Protein AF-A0A258C147-F1 (afdb_monomer_lite)

Sequence (153 aa):
MVPGGLLFFTAAMSAWQLLLVQWATFIVLALVFRIPSLTTRLIPRQVRHWRACNLARRQFIECNLHHTEAGTGILIFVSEAERYVEILVDRGIASRIDNNAWESIIETFTEQVRQGQVLEGFLICIDACGALLKEHVPSTHERNELPNRLVVI

Radius of gyration: 25.33 Å; chains: 1; bounding box: 52×36×69 Å

Secondary structure (DSSP, 8-state):
--SHHHHHHHHTS-HHHHHHHHHHHHHHHHHHHH-HHHHHHHS-HHHHHHHHHHHHHHHHHHTTTT--TTS--EEEEEETTTTEEEEEE-HHHHTTS-HHHHHHHHHHHHHHHHTT-HHHHHHHHHHHHHHHHHHHS--SS----S-------

Structure (mmCIF, N/CA/C/O backbone):
data_AF-A0A258C147-F1
#
_entry.id   AF-A0A258C147-F1
#
loop_
_atom_site.group_PDB
_atom_site.id
_atom_site.type_symbol
_atom_site.label_atom_id
_atom_site.label_alt_id
_atom_site.label_comp_id
_atom_site.label_asym_id
_atom_site.label_entity_id
_atom_site.label_seq_id
_atom_site.pdbx_PDB_ins_code
_atom_site.Cartn_x
_atom_site.Cartn_y
_atom_site.Cartn_z
_atom_site.occupancy
_atom_site.B_iso_or_equiv
_atom_site.auth_seq_id
_atom_site.auth_comp_id
_atom_site.auth_asym_id
_atom_site.auth_atom_id
_atom_site.pdbx_PDB_model_num
ATOM 1 N N . MET A 1 1 ? 35.325 -21.089 -29.338 1.00 46.84 1 MET A N 1
ATOM 2 C CA . MET A 1 1 ? 35.574 -20.864 -30.779 1.00 46.84 1 MET A CA 1
ATOM 3 C C . MET A 1 1 ? 34.468 -19.989 -31.381 1.00 46.84 1 MET A C 1
ATOM 5 O O . MET A 1 1 ? 33.656 -20.482 -32.140 1.00 46.84 1 MET A O 1
ATOM 9 N N . VAL A 1 2 ? 34.396 -18.701 -31.021 1.00 55.38 2 VAL A N 1
ATOM 10 C CA . VAL A 1 2 ? 33.560 -17.691 -31.708 1.00 55.38 2 VAL A CA 1
ATOM 11 C C . VAL A 1 2 ? 34.268 -16.310 -31.842 1.00 55.38 2 VAL A C 1
ATOM 13 O O . VAL A 1 2 ? 33.583 -15.302 -31.758 1.00 55.38 2 VAL A O 1
ATOM 16 N N . PRO A 1 3 ? 35.607 -16.151 -32.031 1.00 54.47 3 PRO A N 1
ATOM 17 C CA . PRO A 1 3 ? 36.142 -14.819 -32.368 1.00 54.47 3 PRO A CA 1
ATOM 18 C C . PRO A 1 3 ? 36.308 -14.587 -33.881 1.00 54.47 3 PRO A C 1
ATOM 20 O O . PRO A 1 3 ? 36.413 -13.445 -34.311 1.00 54.47 3 PRO A O 1
ATOM 23 N N . GLY A 1 4 ? 36.332 -15.644 -34.704 1.00 53.56 4 GLY A N 1
ATOM 24 C CA . GLY A 1 4 ? 36.668 -15.531 -36.131 1.00 53.56 4 GLY A CA 1
ATOM 25 C C . GLY A 1 4 ? 35.559 -14.917 -36.993 1.00 53.56 4 GLY A C 1
ATOM 26 O O . GLY A 1 4 ? 35.824 -14.021 -37.784 1.00 53.56 4 GLY A O 1
ATOM 27 N N . GLY A 1 5 ? 34.305 -15.350 -36.817 1.00 56.09 5 GLY A N 1
ATOM 28 C CA . GLY A 1 5 ? 33.188 -14.902 -37.665 1.00 56.09 5 GLY A CA 1
ATOM 29 C C . GLY A 1 5 ? 32.816 -13.424 -37.493 1.00 56.09 5 GLY A C 1
ATOM 30 O O . GLY A 1 5 ? 32.442 -12.770 -38.461 1.00 56.09 5 GLY A O 1
ATOM 31 N N . LEU A 1 6 ? 32.979 -12.880 -36.282 1.00 55.06 6 LEU A N 1
ATOM 32 C CA . LEU A 1 6 ? 32.720 -11.465 -35.996 1.00 55.06 6 LEU A CA 1
ATOM 33 C C . LEU A 1 6 ? 33.770 -10.555 -36.646 1.00 55.06 6 LEU A C 1
ATOM 35 O O . LEU A 1 6 ? 33.401 -9.530 -37.207 1.00 55.06 6 LEU A O 1
ATOM 39 N N . LEU A 1 7 ? 35.044 -10.964 -36.661 1.00 53.62 7 LEU A N 1
ATOM 40 C CA . LEU A 1 7 ? 36.121 -10.184 -37.277 1.00 53.62 7 LEU A CA 1
ATOM 41 C C . LEU A 1 7 ? 35.994 -10.087 -38.803 1.00 53.62 7 LEU A C 1
ATOM 43 O O . LEU A 1 7 ? 36.237 -9.019 -39.358 1.00 53.62 7 LEU A O 1
ATOM 47 N N . PHE A 1 8 ? 35.557 -11.154 -39.482 1.00 55.66 8 PHE A N 1
ATOM 48 C CA . PHE A 1 8 ? 35.339 -11.120 -40.935 1.00 55.66 8 PHE A CA 1
ATOM 49 C C . PHE A 1 8 ? 34.157 -10.228 -41.341 1.00 55.66 8 PHE A C 1
ATOM 51 O O . PHE A 1 8 ? 34.242 -9.536 -42.353 1.00 55.66 8 PHE A O 1
ATOM 58 N N . PHE A 1 9 ? 33.087 -10.180 -40.540 1.00 53.56 9 PHE A N 1
ATOM 59 C CA . PHE A 1 9 ? 31.953 -9.288 -40.804 1.00 53.56 9 PHE A CA 1
ATOM 60 C C . PHE A 1 9 ? 32.290 -7.818 -40.504 1.00 53.56 9 PHE A C 1
ATOM 62 O O . PHE A 1 9 ? 31.880 -6.931 -41.247 1.00 53.56 9 PHE A O 1
ATOM 69 N N . THR A 1 10 ? 33.093 -7.544 -39.468 1.00 57.53 10 THR A N 1
ATOM 70 C CA . THR A 1 10 ? 33.562 -6.181 -39.159 1.00 57.53 10 THR A CA 1
ATOM 71 C C . THR A 1 10 ? 34.656 -5.684 -40.104 1.00 57.53 10 THR A C 1
ATOM 73 O O . THR A 1 10 ? 34.779 -4.480 -40.290 1.00 57.53 10 THR A O 1
ATOM 76 N N . ALA A 1 11 ? 35.431 -6.580 -40.729 1.00 55.69 11 ALA A N 1
ATOM 77 C CA . ALA A 1 11 ? 36.482 -6.221 -41.687 1.00 55.69 11 ALA A CA 1
ATOM 78 C C . ALA A 1 11 ? 35.940 -5.766 -43.056 1.00 55.69 11 ALA A C 1
ATOM 80 O O . ALA A 1 11 ? 36.658 -5.116 -43.810 1.00 55.69 11 ALA A O 1
ATOM 81 N N . ALA A 1 12 ? 34.680 -6.084 -43.373 1.00 59.88 12 ALA A N 1
ATOM 82 C CA . ALA A 1 12 ? 34.010 -5.657 -44.604 1.00 59.88 12 ALA A CA 1
ATOM 83 C C . ALA A 1 12 ? 33.227 -4.337 -44.454 1.00 59.88 12 ALA A C 1
ATOM 85 O O . ALA A 1 12 ? 32.742 -3.796 -45.448 1.00 59.88 12 ALA A O 1
ATOM 86 N N . MET A 1 13 ? 33.077 -3.819 -43.229 1.00 61.94 13 MET A N 1
ATOM 87 C CA . MET A 1 13 ? 32.308 -2.606 -42.955 1.00 61.94 13 MET A CA 1
ATOM 88 C C . MET A 1 13 ? 33.225 -1.396 -42.790 1.00 61.94 13 MET A C 1
ATOM 90 O O . MET A 1 13 ? 34.211 -1.419 -42.059 1.00 61.94 13 MET A O 1
ATOM 94 N N . SER A 1 14 ? 32.865 -0.301 -43.451 1.00 74.62 14 SER A N 1
ATOM 95 C CA . SER A 1 14 ? 33.530 0.989 -43.267 1.00 74.62 14 SER A CA 1
ATOM 96 C C . SER A 1 14 ? 33.290 1.535 -41.852 1.00 74.62 14 SER A C 1
ATOM 98 O O . SER A 1 14 ? 32.248 1.283 -41.243 1.00 74.62 14 SER A O 1
ATOM 100 N N . ALA A 1 15 ? 34.224 2.342 -41.335 1.00 78.25 15 ALA A N 1
ATOM 101 C CA . ALA A 1 15 ? 34.131 2.934 -39.993 1.00 78.25 15 ALA A CA 1
A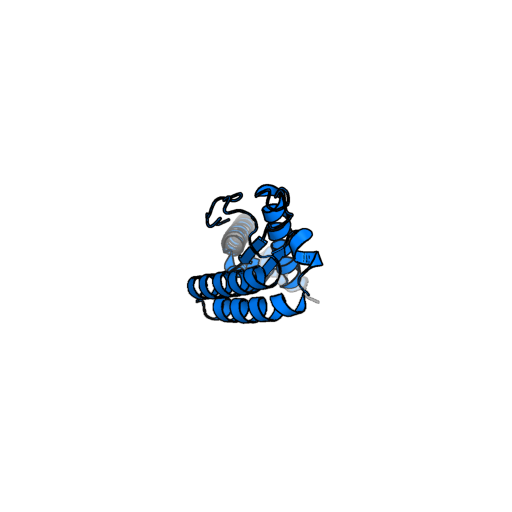TOM 102 C C . ALA A 1 15 ? 32.807 3.691 -39.754 1.00 78.25 15 ALA A C 1
ATOM 104 O O . ALA A 1 15 ? 32.259 3.672 -38.653 1.00 78.25 15 ALA A O 1
ATOM 105 N N . TRP A 1 16 ? 32.251 4.299 -40.805 1.00 76.69 16 TRP A N 1
ATOM 106 C CA . TRP A 1 16 ? 30.959 4.983 -40.763 1.00 76.69 16 TRP A CA 1
ATOM 107 C C . TRP A 1 16 ? 29.785 4.034 -40.488 1.00 76.69 16 TRP A C 1
ATOM 109 O O . TRP A 1 16 ? 28.890 4.357 -39.710 1.00 76.69 16 TRP A O 1
ATOM 119 N N . GLN A 1 17 ? 29.801 2.836 -41.075 1.00 83.75 17 GLN A N 1
ATOM 120 C CA . GLN A 1 17 ? 28.758 1.830 -40.863 1.00 83.75 17 GLN A CA 1
ATOM 121 C C . GLN A 1 17 ? 28.786 1.290 -39.428 1.00 83.75 17 GLN A C 1
ATOM 123 O O . GLN A 1 17 ? 27.726 1.118 -38.829 1.00 83.75 17 GLN A O 1
ATOM 128 N N . LEU A 1 18 ? 29.976 1.105 -38.843 1.00 83.75 18 LEU A N 1
ATOM 129 C CA . LEU A 1 18 ? 30.116 0.708 -37.436 1.00 83.75 18 LEU A CA 1
ATOM 130 C C . LEU A 1 18 ? 29.530 1.762 -36.486 1.00 83.75 18 LEU A C 1
ATOM 132 O O . LEU A 1 18 ? 28.793 1.413 -35.563 1.00 83.75 18 LEU A O 1
ATOM 136 N N . LEU A 1 19 ? 29.789 3.049 -36.746 1.00 85.25 19 LEU A N 1
ATOM 137 C CA . LEU A 1 19 ? 29.202 4.142 -35.969 1.00 85.25 19 LEU A CA 1
ATOM 138 C C . LEU A 1 19 ? 27.674 4.153 -36.083 1.00 85.25 19 LEU A C 1
ATOM 140 O O . LEU A 1 19 ? 26.995 4.212 -35.060 1.00 85.25 19 LEU A O 1
ATOM 144 N N . LEU A 1 20 ? 27.119 4.035 -37.293 1.00 89.44 20 LEU A N 1
ATOM 145 C CA . LEU A 1 20 ? 25.666 3.995 -37.486 1.00 89.44 20 LEU A CA 1
ATOM 146 C C . LEU A 1 20 ? 25.014 2.829 -36.734 1.00 89.44 20 LEU A C 1
ATOM 148 O O . LEU A 1 20 ? 23.986 3.023 -36.089 1.00 89.44 20 LEU A O 1
ATOM 152 N N . VAL A 1 21 ? 25.623 1.640 -36.761 1.00 89.00 21 VAL A N 1
ATOM 153 C CA . VAL A 1 21 ? 25.123 0.469 -36.022 1.00 89.00 21 VAL A CA 1
ATOM 154 C C . VAL A 1 21 ? 25.196 0.691 -34.511 1.00 89.00 21 VAL A C 1
ATOM 156 O O . VAL A 1 21 ? 24.237 0.370 -33.806 1.00 89.00 21 VAL A O 1
ATOM 159 N N . GLN A 1 22 ? 26.282 1.275 -33.997 1.00 89.50 22 GLN A N 1
ATOM 160 C CA . GLN A 1 22 ? 26.410 1.596 -32.573 1.00 89.50 22 GLN A CA 1
ATOM 161 C C . GLN A 1 22 ? 25.343 2.605 -32.127 1.00 89.50 22 GLN A C 1
ATOM 163 O O . GLN A 1 22 ? 24.675 2.381 -31.118 1.00 89.50 22 GLN A O 1
ATOM 168 N N . TRP A 1 23 ? 25.141 3.681 -32.892 1.00 95.12 23 TRP A N 1
ATOM 169 C CA . TRP A 1 23 ? 24.115 4.688 -32.615 1.00 95.12 23 TRP A CA 1
ATOM 170 C C . TRP A 1 23 ? 22.703 4.109 -32.703 1.00 95.12 23 TRP A C 1
ATOM 172 O O . TRP A 1 23 ? 21.896 4.345 -31.808 1.00 95.12 23 TRP A O 1
ATOM 182 N N . ALA A 1 24 ? 22.410 3.303 -33.724 1.00 93.69 24 ALA A N 1
ATOM 183 C CA . ALA A 1 24 ? 21.117 2.639 -33.857 1.00 93.69 24 ALA A CA 1
ATOM 184 C C . ALA A 1 24 ? 20.854 1.692 -32.678 1.00 93.69 24 ALA A C 1
ATOM 186 O O . ALA A 1 24 ? 19.786 1.743 -32.074 1.00 93.69 24 ALA A O 1
ATOM 187 N N . THR A 1 25 ? 21.847 0.889 -32.291 1.00 92.00 25 THR A N 1
ATOM 188 C CA . THR A 1 25 ? 21.753 -0.017 -31.136 1.00 92.00 25 THR A CA 1
ATOM 189 C C . THR A 1 25 ? 21.531 0.763 -29.843 1.00 92.00 25 THR A C 1
ATOM 191 O O . THR A 1 25 ? 20.670 0.397 -29.046 1.00 92.00 25 THR A O 1
ATOM 194 N N . PHE A 1 26 ? 22.257 1.867 -29.649 1.00 93.19 26 PHE A N 1
ATOM 195 C CA . PHE A 1 26 ? 22.090 2.742 -28.493 1.00 93.19 26 PHE A CA 1
ATOM 196 C C . PHE A 1 26 ? 20.685 3.351 -28.438 1.00 93.19 26 PHE A C 1
ATOM 198 O O . PHE A 1 26 ? 20.048 3.303 -27.391 1.00 93.19 26 PHE A O 1
ATOM 205 N N . ILE A 1 27 ? 20.170 3.864 -29.560 1.00 93.81 27 ILE A N 1
ATOM 206 C CA . ILE A 1 27 ? 18.818 4.438 -29.649 1.00 93.81 27 ILE A CA 1
ATOM 207 C C . ILE A 1 27 ? 17.760 3.373 -29.356 1.00 93.81 27 ILE A C 1
ATOM 209 O O . ILE A 1 27 ? 16.845 3.621 -28.573 1.00 93.81 27 ILE A O 1
ATOM 213 N N . VAL A 1 28 ? 17.892 2.182 -29.944 1.00 92.56 28 VAL A N 1
ATOM 214 C CA . VAL A 1 28 ? 16.963 1.071 -29.710 1.00 92.56 28 VAL A CA 1
ATOM 215 C C . VAL A 1 28 ? 16.983 0.664 -28.240 1.00 92.56 28 VAL A C 1
ATOM 217 O O . VAL A 1 28 ? 15.925 0.607 -27.622 1.00 92.56 28 VAL A O 1
ATOM 220 N N . LEU A 1 29 ? 18.159 0.454 -27.645 1.00 88.69 29 LEU A N 1
ATOM 221 C CA . LEU A 1 29 ? 18.270 0.123 -26.223 1.00 88.69 29 LEU A CA 1
ATOM 222 C C . LEU A 1 29 ? 17.718 1.240 -25.332 1.00 88.69 29 LEU A C 1
ATOM 224 O O . LEU A 1 29 ? 17.001 0.948 -24.381 1.00 88.69 29 LEU A O 1
ATOM 228 N N . ALA A 1 30 ? 17.981 2.508 -25.650 1.00 87.12 30 ALA A N 1
ATOM 229 C CA . ALA A 1 30 ? 17.451 3.643 -24.902 1.00 87.12 30 ALA A CA 1
ATOM 230 C C . ALA A 1 30 ? 15.915 3.705 -24.960 1.00 87.12 30 ALA A C 1
ATOM 232 O O . ALA A 1 30 ? 15.273 3.929 -23.936 1.00 87.12 30 ALA A O 1
ATOM 233 N N . LEU A 1 31 ? 15.312 3.459 -26.128 1.00 89.50 31 LEU A N 1
ATOM 234 C CA . LEU A 1 31 ? 13.856 3.379 -26.283 1.00 89.50 31 LEU A CA 1
ATOM 235 C C . LEU A 1 31 ? 13.270 2.188 -25.520 1.00 89.50 31 LEU A C 1
ATOM 237 O O . LEU A 1 31 ? 12.268 2.336 -24.827 1.00 89.50 31 LEU A O 1
ATOM 241 N N . VAL A 1 32 ? 13.920 1.029 -25.598 1.00 86.50 32 VAL A N 1
ATOM 242 C CA . VAL A 1 32 ? 13.519 -0.197 -24.896 1.00 86.50 32 VAL A CA 1
ATOM 243 C C . VAL A 1 32 ? 13.585 -0.005 -23.375 1.00 86.50 32 VAL A C 1
ATOM 245 O O . VAL A 1 32 ? 12.631 -0.347 -22.679 1.00 86.50 32 VAL A O 1
ATOM 248 N N . PHE A 1 33 ? 14.649 0.612 -22.850 1.00 82.56 33 PHE A N 1
ATOM 249 C CA . PHE A 1 33 ? 14.780 0.928 -21.421 1.00 82.56 33 PHE A CA 1
ATOM 250 C C . PHE A 1 33 ? 13.876 2.074 -20.954 1.00 82.56 33 PHE A C 1
ATOM 252 O O . PHE A 1 33 ? 13.604 2.181 -19.758 1.00 82.56 33 PHE A O 1
ATOM 259 N N . ARG A 1 34 ? 13.365 2.907 -21.868 1.00 81.12 34 ARG A N 1
ATOM 260 C CA . ARG A 1 34 ? 12.368 3.937 -21.547 1.00 81.12 34 ARG A CA 1
ATOM 261 C C . ARG A 1 34 ? 10.991 3.343 -21.253 1.00 81.12 34 ARG A C 1
ATOM 263 O O . ARG A 1 34 ? 10.199 3.998 -20.584 1.00 81.12 34 ARG A O 1
ATOM 270 N N . ILE A 1 35 ? 10.696 2.131 -21.729 1.00 81.25 35 ILE A N 1
ATOM 271 C CA . ILE A 1 35 ? 9.407 1.470 -21.498 1.00 81.25 35 ILE A CA 1
ATOM 272 C C . ILE A 1 35 ? 9.382 0.930 -20.057 1.00 81.25 35 ILE A C 1
ATOM 274 O O . ILE A 1 35 ? 10.079 -0.050 -19.766 1.00 81.25 35 ILE A O 1
ATOM 278 N N . PRO A 1 36 ? 8.560 1.506 -19.155 1.00 66.75 36 PRO A N 1
ATOM 279 C CA . PRO A 1 36 ? 8.538 1.098 -17.755 1.00 66.75 36 PRO A CA 1
ATOM 280 C C . PRO A 1 36 ? 8.151 -0.374 -17.618 1.00 66.75 36 PRO A C 1
ATOM 282 O O . PRO A 1 36 ? 8.790 -1.103 -16.878 1.00 66.75 36 PRO A O 1
ATOM 285 N N . SER A 1 37 ? 7.212 -0.870 -18.427 1.00 71.44 37 SER A N 1
ATOM 286 C CA . SER A 1 37 ? 6.774 -2.272 -18.395 1.00 71.44 37 SER A CA 1
ATOM 287 C C . SER A 1 37 ? 7.913 -3.284 -18.582 1.00 71.44 37 SER A C 1
ATOM 289 O O . SER A 1 37 ? 7.850 -4.390 -18.042 1.00 71.44 37 SER A O 1
ATOM 291 N N . LEU A 1 38 ? 8.963 -2.923 -19.332 1.00 71.94 38 LEU A N 1
ATOM 292 C CA . LEU A 1 38 ? 10.125 -3.788 -19.530 1.00 71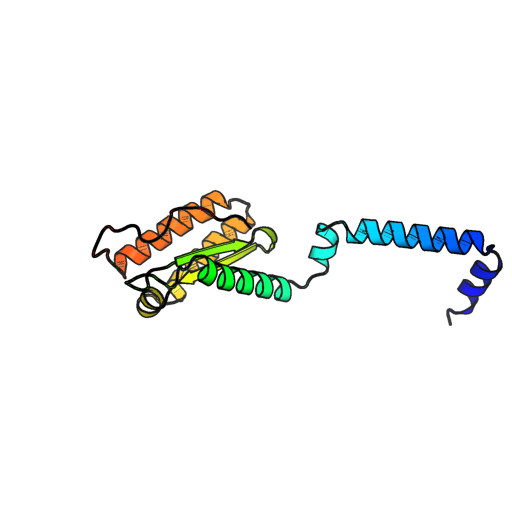.94 38 LEU A CA 1
ATOM 293 C C . LEU A 1 38 ? 11.058 -3.766 -18.321 1.00 71.94 38 LEU A C 1
ATOM 295 O O . LEU A 1 38 ? 11.499 -4.817 -17.855 1.00 71.94 38 LEU A O 1
ATOM 299 N N . THR A 1 39 ? 11.342 -2.576 -17.795 1.00 69.31 39 THR A N 1
ATOM 300 C CA . THR A 1 39 ? 12.230 -2.421 -16.640 1.00 69.31 39 THR A CA 1
ATOM 301 C C . THR A 1 39 ? 11.578 -2.950 -15.366 1.00 69.31 39 THR A C 1
ATOM 303 O O . THR A 1 39 ? 12.245 -3.627 -14.590 1.00 69.31 39 THR A O 1
ATOM 306 N N . THR A 1 40 ? 10.264 -2.785 -15.181 1.00 69.75 40 THR A N 1
ATOM 307 C CA . THR A 1 40 ? 9.530 -3.358 -14.041 1.00 69.75 40 THR A CA 1
ATOM 308 C C . THR A 1 40 ? 9.527 -4.888 -14.065 1.00 69.75 40 THR A C 1
ATOM 310 O O . THR A 1 40 ? 9.539 -5.511 -13.004 1.00 69.75 40 THR A O 1
ATOM 313 N N . ARG A 1 41 ? 9.572 -5.516 -15.251 1.00 76.75 4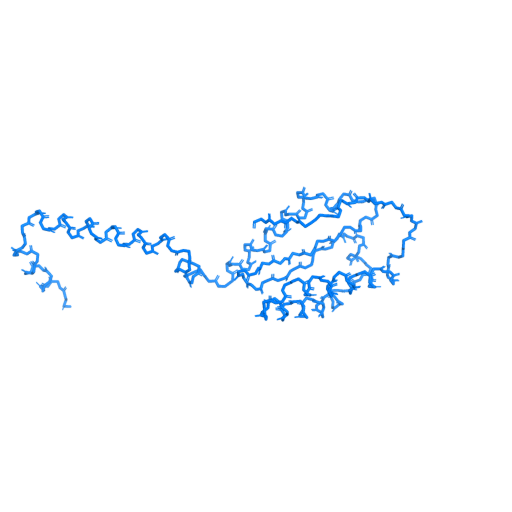1 ARG A N 1
ATOM 314 C CA . ARG A 1 41 ? 9.666 -6.980 -15.389 1.00 76.75 41 ARG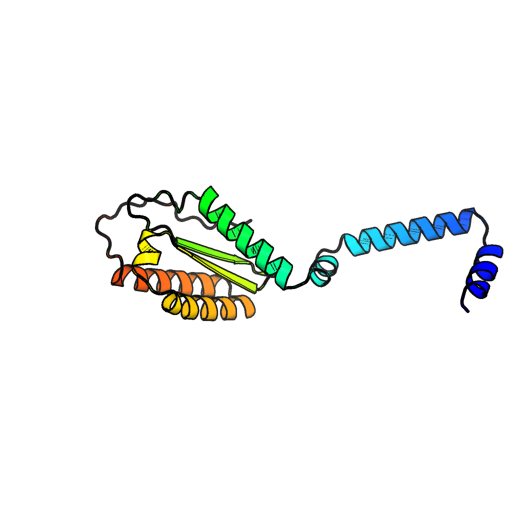 A CA 1
ATOM 315 C C . ARG A 1 41 ? 11.038 -7.531 -14.988 1.00 76.75 41 ARG A C 1
ATOM 317 O O . ARG A 1 41 ? 11.115 -8.667 -14.530 1.00 76.75 41 ARG A O 1
ATOM 324 N N . LEU A 1 42 ? 12.098 -6.738 -15.144 1.00 76.69 42 LEU A N 1
ATOM 325 C CA . LEU A 1 42 ? 13.464 -7.088 -14.738 1.00 76.69 42 LEU A CA 1
ATOM 326 C C . LEU A 1 42 ? 13.679 -7.001 -13.221 1.00 76.69 42 LEU A C 1
ATOM 328 O O . LEU A 1 42 ? 14.581 -7.653 -12.699 1.00 76.69 42 LEU A O 1
ATOM 332 N N . ILE A 1 43 ? 12.869 -6.216 -12.502 1.00 79.94 43 ILE A N 1
ATOM 333 C CA . ILE A 1 43 ? 13.027 -6.049 -11.055 1.00 79.94 43 ILE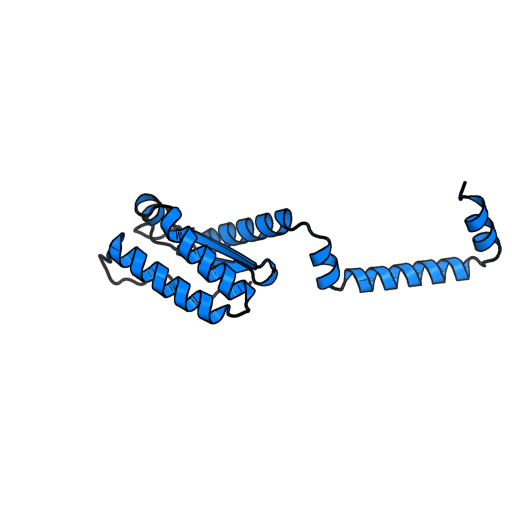 A CA 1
ATOM 334 C C . ILE A 1 43 ? 12.429 -7.267 -10.326 1.00 79.94 43 ILE A C 1
ATOM 336 O O . ILE A 1 43 ? 11.232 -7.542 -10.462 1.00 79.94 43 ILE A O 1
ATOM 340 N N . PRO A 1 44 ? 13.213 -7.971 -9.488 1.00 80.38 44 PRO A N 1
ATOM 341 C CA . PRO A 1 44 ? 12.712 -9.082 -8.689 1.00 80.38 44 PRO A CA 1
ATOM 342 C C . PRO A 1 44 ? 11.566 -8.650 -7.770 1.00 80.38 44 PRO A C 1
ATOM 344 O O . PRO A 1 44 ? 11.616 -7.582 -7.153 1.00 80.38 44 PRO A O 1
ATOM 347 N N . ARG A 1 45 ? 10.556 -9.514 -7.607 1.00 78.12 45 ARG A N 1
ATOM 348 C CA . ARG A 1 45 ? 9.380 -9.232 -6.762 1.00 78.12 45 ARG A CA 1
ATOM 349 C C . ARG A 1 45 ? 9.760 -8.831 -5.334 1.00 78.12 45 ARG A C 1
ATOM 351 O O . ARG A 1 45 ? 9.183 -7.884 -4.815 1.00 78.12 45 ARG A O 1
ATOM 358 N N . GLN A 1 46 ? 10.760 -9.485 -4.743 1.00 80.44 46 GLN A N 1
ATOM 359 C CA . GLN A 1 46 ? 11.232 -9.202 -3.380 1.00 80.44 46 GLN A CA 1
ATOM 360 C C . GLN A 1 46 ? 11.709 -7.753 -3.211 1.00 80.44 46 GLN A C 1
ATOM 362 O O . GLN A 1 46 ? 11.347 -7.086 -2.246 1.00 80.44 46 GLN A O 1
ATOM 367 N N . VAL A 1 47 ? 12.465 -7.233 -4.184 1.00 83.06 47 VAL A N 1
ATOM 368 C CA . VAL A 1 47 ? 12.968 -5.851 -4.146 1.00 83.06 47 VAL A CA 1
ATOM 369 C C . VAL A 1 47 ? 11.815 -4.857 -4.254 1.00 83.06 47 VAL A C 1
ATOM 371 O O . VAL A 1 47 ? 11.827 -3.821 -3.594 1.00 83.06 47 VAL A O 1
ATOM 374 N N . ARG A 1 48 ? 10.797 -5.174 -5.060 1.00 83.81 48 ARG A N 1
ATOM 375 C CA . ARG A 1 48 ? 9.608 -4.328 -5.196 1.00 83.81 48 ARG A CA 1
ATOM 376 C C . ARG A 1 48 ? 8.795 -4.275 -3.902 1.00 83.81 48 ARG A C 1
ATOM 378 O O . ARG A 1 48 ? 8.433 -3.184 -3.481 1.00 83.81 48 ARG A O 1
ATOM 385 N N . HIS A 1 49 ? 8.605 -5.414 -3.234 1.00 86.38 49 HIS A N 1
ATOM 386 C CA . HIS A 1 49 ? 7.922 -5.474 -1.935 1.00 86.38 49 HIS A CA 1
ATOM 387 C C . HIS A 1 49 ? 8.682 -4.681 -0.869 1.00 86.38 49 HIS A C 1
ATOM 389 O O . HIS A 1 49 ? 8.089 -3.889 -0.147 1.00 86.38 49 HIS A O 1
ATOM 395 N N . TRP A 1 50 ? 10.010 -4.821 -0.819 1.00 86.81 50 TRP A N 1
ATOM 396 C CA . TRP A 1 50 ? 10.835 -4.053 0.114 1.00 86.81 50 TRP A CA 1
ATOM 397 C C . TRP A 1 50 ? 10.733 -2.538 -0.122 1.00 86.81 50 TRP A C 1
ATOM 399 O O . TRP A 1 50 ? 10.647 -1.761 0.827 1.00 86.81 50 TRP A O 1
ATOM 409 N N . ARG A 1 51 ? 10.698 -2.102 -1.389 1.00 87.44 51 ARG A N 1
ATOM 410 C CA . ARG A 1 51 ? 10.484 -0.690 -1.741 1.00 87.44 51 ARG A CA 1
ATOM 411 C C . ARG A 1 51 ? 9.098 -0.202 -1.327 1.00 87.44 51 ARG A C 1
ATOM 413 O O . ARG A 1 51 ? 9.013 0.880 -0.757 1.00 87.44 51 ARG A O 1
ATOM 420 N N . ALA A 1 52 ? 8.057 -0.993 -1.583 1.00 87.25 52 ALA A N 1
ATOM 421 C CA . ALA A 1 52 ? 6.686 -0.666 -1.205 1.00 87.25 52 ALA A CA 1
ATOM 422 C C . ALA A 1 52 ? 6.545 -0.525 0.319 1.00 87.25 52 ALA A C 1
ATOM 424 O O . ALA A 1 52 ? 6.068 0.502 0.790 1.00 87.25 52 ALA A O 1
ATOM 425 N N . CYS A 1 53 ? 7.080 -1.478 1.087 1.00 87.81 53 CYS A N 1
ATOM 426 C CA . CYS A 1 53 ? 7.072 -1.422 2.551 1.00 87.81 53 CYS A CA 1
ATOM 427 C C . CYS A 1 53 ? 7.840 -0.202 3.096 1.00 87.81 53 CYS A C 1
ATOM 429 O O . CYS A 1 53 ? 7.381 0.499 3.998 1.00 87.81 53 CYS A O 1
ATOM 431 N N . ASN A 1 54 ? 9.003 0.120 2.520 1.00 89.56 54 ASN A N 1
ATOM 432 C CA . ASN A 1 54 ? 9.733 1.330 2.904 1.00 89.56 54 ASN A CA 1
ATOM 433 C C . ASN A 1 54 ? 8.963 2.615 2.586 1.00 89.56 54 ASN A C 1
ATOM 435 O O . ASN A 1 54 ? 9.026 3.562 3.370 1.00 89.56 54 ASN A O 1
ATOM 439 N N . LEU A 1 55 ? 8.262 2.665 1.450 1.00 89.31 55 LEU A N 1
ATOM 440 C CA . LEU A 1 55 ? 7.427 3.807 1.091 1.00 89.31 55 LEU A CA 1
ATOM 441 C C . LEU A 1 55 ? 6.261 3.957 2.073 1.00 89.31 55 LEU A C 1
ATOM 443 O O . LEU A 1 55 ? 6.043 5.054 2.576 1.00 89.31 55 LEU A O 1
ATOM 447 N N . ALA A 1 56 ? 5.592 2.856 2.424 1.00 88.69 56 ALA A N 1
ATOM 448 C CA . ALA A 1 56 ? 4.515 2.847 3.409 1.00 88.69 56 ALA A CA 1
ATOM 449 C C . ALA A 1 56 ? 4.983 3.383 4.775 1.00 88.69 56 ALA A C 1
ATOM 451 O O . ALA A 1 56 ? 4.356 4.273 5.349 1.00 88.69 56 ALA A O 1
ATOM 452 N N . ARG A 1 57 ? 6.145 2.927 5.266 1.00 89.31 57 ARG A N 1
ATOM 453 C CA . ARG A 1 57 ? 6.738 3.424 6.524 1.00 89.31 57 ARG A CA 1
ATOM 454 C C . ARG A 1 57 ? 7.091 4.906 6.469 1.00 89.31 57 ARG A C 1
ATOM 456 O O . ARG A 1 57 ? 6.854 5.620 7.439 1.00 89.31 57 ARG A O 1
ATOM 463 N N . ARG A 1 58 ? 7.652 5.381 5.353 1.00 89.19 58 ARG A N 1
ATOM 464 C CA . ARG A 1 58 ? 7.931 6.813 5.168 1.00 89.19 58 ARG A CA 1
ATOM 465 C C . ARG A 1 58 ? 6.645 7.622 5.199 1.00 89.19 58 ARG A C 1
ATOM 467 O O . ARG A 1 58 ? 6.577 8.590 5.945 1.00 89.19 58 ARG A O 1
ATOM 474 N N . GLN A 1 59 ? 5.613 7.165 4.494 1.00 87.94 59 GLN A N 1
ATOM 475 C CA . GLN A 1 59 ? 4.319 7.835 4.460 1.00 87.94 59 GLN A CA 1
ATOM 476 C C . GLN A 1 59 ? 3.664 7.902 5.843 1.00 87.94 59 GLN A C 1
ATOM 478 O O . GLN A 1 59 ? 3.068 8.918 6.192 1.00 87.94 59 GLN A O 1
ATOM 483 N N . PHE A 1 60 ? 3.813 6.853 6.654 1.00 85.75 60 PHE A N 1
ATOM 484 C CA . PHE A 1 60 ? 3.321 6.830 8.031 1.00 85.75 60 PHE A CA 1
ATOM 485 C C . PHE A 1 60 ? 3.947 7.934 8.896 1.00 85.75 60 PHE A C 1
ATOM 487 O O . PHE A 1 60 ? 3.271 8.573 9.710 1.00 85.75 60 PHE A O 1
ATOM 494 N N . ILE A 1 61 ? 5.239 8.194 8.689 1.00 84.81 61 ILE A N 1
ATOM 495 C CA . ILE A 1 61 ? 5.964 9.260 9.379 1.00 84.81 61 ILE A CA 1
ATOM 496 C C . ILE A 1 61 ? 5.593 10.625 8.789 1.00 84.81 61 ILE A C 1
ATOM 498 O O . ILE A 1 61 ? 5.210 11.523 9.527 1.00 84.81 61 ILE A O 1
ATOM 502 N N . GLU A 1 62 ? 5.628 10.782 7.468 1.00 84.38 62 GLU A N 1
ATOM 503 C CA . GLU A 1 62 ? 5.335 12.054 6.794 1.00 84.38 62 GLU A CA 1
ATOM 504 C C . GLU A 1 62 ? 3.894 12.535 7.016 1.00 84.38 62 GLU A C 1
ATOM 506 O O . GLU A 1 62 ? 3.644 13.736 7.108 1.00 84.38 62 GLU A O 1
ATOM 511 N N . CYS A 1 63 ? 2.937 11.614 7.164 1.00 79.12 63 CYS A N 1
ATOM 512 C CA . CYS A 1 63 ? 1.557 11.948 7.513 1.00 79.12 63 CYS A CA 1
ATOM 513 C C . CYS A 1 63 ? 1.334 12.188 9.013 1.00 79.12 63 CYS A C 1
ATOM 515 O O . CYS A 1 63 ? 0.191 12.418 9.402 1.00 79.12 63 CYS A O 1
ATOM 517 N N . ASN A 1 64 ? 2.382 12.140 9.847 1.00 78.12 64 ASN A N 1
ATOM 518 C CA . ASN A 1 64 ? 2.310 12.289 11.305 1.00 78.12 64 ASN A CA 1
ATOM 519 C C . ASN A 1 64 ? 1.300 11.342 11.979 1.00 78.12 64 ASN A C 1
ATOM 521 O O . ASN A 1 64 ? 0.760 11.653 13.037 1.00 78.12 64 ASN A O 1
ATOM 525 N N . LEU A 1 65 ? 1.068 10.155 11.405 1.00 75.75 65 LEU A N 1
ATOM 526 C CA . LEU A 1 65 ? 0.108 9.180 11.946 1.00 75.75 65 LEU A CA 1
ATOM 527 C C . LEU A 1 65 ? 0.546 8.608 13.304 1.00 75.75 65 LEU A C 1
ATOM 529 O O . LEU A 1 65 ? -0.272 8.090 14.052 1.00 75.75 65 LEU A O 1
ATOM 533 N N . HIS A 1 66 ? 1.826 8.758 13.633 1.00 69.12 66 HIS A N 1
ATOM 534 C CA . HIS A 1 66 ? 2.443 8.393 14.907 1.00 69.12 66 HIS A CA 1
ATOM 535 C C . HIS A 1 66 ? 2.329 9.483 15.992 1.00 69.12 66 HIS A C 1
ATOM 537 O O . HIS A 1 66 ? 2.851 9.309 17.092 1.00 69.12 66 HIS A O 1
ATOM 543 N N . HIS A 1 67 ? 1.735 10.639 15.674 1.00 70.50 67 HIS A N 1
ATOM 544 C CA . HIS A 1 67 ? 1.610 11.787 16.576 1.00 70.50 67 HIS A CA 1
ATOM 545 C C . HIS A 1 67 ? 0.140 12.045 16.940 1.00 70.50 67 HIS A C 1
ATOM 547 O O . HIS A 1 67 ? -0.355 13.163 16.829 1.00 70.50 67 HIS A O 1
ATOM 553 N N . THR A 1 68 ? -0.567 10.987 17.338 1.00 67.69 68 THR A N 1
ATOM 554 C CA . THR A 1 68 ? -1.939 11.072 17.868 1.00 67.69 68 THR A CA 1
ATOM 555 C C . THR A 1 68 ? -1.907 10.980 19.392 1.00 67.69 68 THR A C 1
ATOM 557 O O . THR A 1 68 ? -1.064 10.271 19.947 1.00 67.69 68 THR A O 1
ATOM 560 N N . GLU A 1 69 ? -2.801 11.691 20.087 1.00 64.88 69 GLU A N 1
ATOM 561 C CA . GLU A 1 69 ? -2.783 11.769 21.563 1.00 64.88 69 GLU A CA 1
ATOM 562 C C . GLU A 1 69 ? -2.990 10.382 22.207 1.00 64.88 69 GLU A C 1
ATOM 564 O O . GLU A 1 69 ? -2.428 10.086 23.262 1.00 64.88 69 GLU A O 1
ATOM 569 N N . ALA A 1 70 ? -3.744 9.507 21.533 1.00 67.25 70 ALA A N 1
ATOM 570 C CA . ALA A 1 70 ? -4.043 8.144 21.971 1.00 67.25 70 ALA A CA 1
ATOM 571 C C . ALA A 1 70 ? -3.236 7.046 21.245 1.00 67.25 70 ALA A C 1
ATOM 573 O O . ALA A 1 70 ? -3.415 5.861 21.537 1.00 67.25 70 ALA A O 1
ATOM 574 N N . GLY A 1 71 ? -2.355 7.400 20.302 1.00 75.94 71 GLY A N 1
ATOM 575 C CA . GLY A 1 71 ? -1.627 6.420 19.490 1.00 75.94 71 GLY A CA 1
ATOM 576 C C . GLY A 1 71 ? -2.554 5.555 18.626 1.00 75.94 71 GLY A C 1
ATOM 577 O O . GLY A 1 71 ? -2.397 4.332 18.571 1.00 75.94 71 GLY A O 1
ATOM 578 N N . THR A 1 72 ? -3.557 6.183 18.009 1.00 80.12 72 THR A N 1
ATOM 579 C CA . THR A 1 72 ? -4.651 5.548 17.254 1.00 80.12 72 THR A CA 1
ATOM 580 C C . THR A 1 72 ? -4.553 5.749 15.742 1.00 80.12 72 THR A C 1
ATOM 582 O O . THR A 1 72 ? -5.524 5.530 15.019 1.00 80.12 72 THR A O 1
ATOM 585 N N . GLY A 1 73 ? -3.395 6.170 15.233 1.00 84.06 73 GLY A N 1
ATOM 586 C CA . GLY A 1 73 ? -3.179 6.310 13.796 1.00 84.06 73 GLY A CA 1
ATOM 587 C C . GLY A 1 73 ? -3.157 4.963 13.071 1.00 84.06 73 GLY A C 1
ATOM 588 O O . GLY A 1 73 ? -2.498 4.018 13.510 1.00 84.06 73 GLY A O 1
ATOM 589 N N . ILE A 1 74 ? -3.839 4.897 11.926 1.00 87.75 74 ILE A N 1
ATOM 590 C CA . ILE A 1 74 ? -3.801 3.767 10.988 1.00 87.75 74 ILE A CA 1
ATOM 591 C C . ILE A 1 74 ? -3.474 4.292 9.596 1.00 87.75 74 ILE A C 1
ATOM 593 O O . ILE A 1 74 ? -4.043 5.285 9.144 1.00 87.75 74 ILE A O 1
ATOM 597 N N . LEU A 1 75 ? -2.589 3.588 8.900 1.00 89.56 75 LEU A N 1
ATOM 598 C CA . LEU A 1 75 ? -2.319 3.754 7.482 1.00 89.56 75 LEU A CA 1
ATOM 599 C C . LEU A 1 75 ? -2.708 2.483 6.741 1.00 89.56 75 LEU A C 1
ATOM 601 O O . LEU A 1 75 ? -2.154 1.417 7.000 1.00 89.56 75 LEU A O 1
ATOM 605 N N . ILE A 1 76 ? -3.605 2.626 5.772 1.00 91.06 76 ILE A N 1
ATOM 606 C CA . ILE A 1 76 ? -3.900 1.590 4.785 1.00 91.06 76 ILE A CA 1
ATOM 607 C C . ILE A 1 76 ? -3.109 1.951 3.529 1.00 91.06 76 ILE A C 1
ATOM 609 O O . ILE A 1 76 ? -3.396 2.956 2.878 1.00 91.06 76 ILE A O 1
ATOM 613 N N . PHE A 1 77 ? -2.090 1.160 3.207 1.00 90.94 77 PHE A N 1
ATOM 614 C CA . PHE A 1 77 ? -1.234 1.369 2.047 1.00 90.94 77 PHE A CA 1
ATOM 615 C C . PHE A 1 77 ? -1.500 0.298 0.988 1.00 90.94 77 PHE A C 1
ATOM 617 O O . PHE A 1 77 ? -1.523 -0.895 1.288 1.00 90.94 77 PHE A O 1
ATOM 624 N N . VAL A 1 78 ? -1.649 0.724 -0.267 1.00 90.56 78 VAL A N 1
ATOM 625 C CA . VAL A 1 78 ? -1.755 -0.169 -1.423 1.00 90.56 78 VAL A CA 1
ATOM 626 C C . VAL A 1 78 ? -0.781 0.268 -2.506 1.00 90.56 78 VAL A C 1
ATOM 628 O O . VAL A 1 78 ? -0.681 1.448 -2.835 1.00 90.56 78 VAL A O 1
ATOM 631 N N . SER A 1 79 ? -0.099 -0.702 -3.103 1.00 89.50 79 SER A N 1
ATOM 632 C CA . SER A 1 79 ? 0.534 -0.539 -4.402 1.00 89.50 79 SER A CA 1
ATOM 633 C C . SER A 1 79 ? -0.147 -1.443 -5.421 1.00 89.50 79 SER A C 1
ATOM 635 O O . SER A 1 79 ? -0.028 -2.672 -5.378 1.00 89.50 79 SER A O 1
ATOM 637 N N . GLU A 1 80 ? -0.829 -0.822 -6.383 1.00 85.00 80 GLU A N 1
ATOM 638 C CA . GLU A 1 80 ? -1.486 -1.526 -7.482 1.00 85.00 80 GLU A CA 1
ATOM 639 C C . GLU A 1 80 ? -0.469 -2.214 -8.401 1.00 85.00 80 GLU A C 1
ATOM 641 O O . GLU A 1 80 ? -0.659 -3.365 -8.799 1.00 85.00 80 GLU A O 1
ATOM 646 N N . ALA A 1 81 ? 0.651 -1.544 -8.690 1.00 81.62 81 ALA A N 1
ATOM 647 C CA . ALA A 1 81 ? 1.689 -2.083 -9.558 1.00 81.62 81 ALA A CA 1
ATOM 648 C C . ALA A 1 81 ? 2.292 -3.365 -8.968 1.00 81.62 81 ALA A C 1
ATOM 650 O O . ALA A 1 81 ? 2.538 -4.339 -9.689 1.00 81.62 81 ALA A O 1
ATOM 651 N N . GLU A 1 82 ? 2.552 -3.371 -7.658 1.00 83.62 82 GLU A N 1
ATOM 652 C CA . GLU A 1 82 ? 3.114 -4.511 -6.930 1.00 83.62 82 GLU A CA 1
ATOM 653 C C . GLU A 1 82 ? 2.078 -5.545 -6.488 1.00 83.62 82 GLU A C 1
ATOM 655 O O . GLU A 1 82 ? 2.488 -6.651 -6.134 1.00 83.62 82 GLU A O 1
ATOM 660 N N . ARG A 1 83 ? 0.777 -5.221 -6.545 1.00 86.25 83 ARG A N 1
ATOM 661 C CA . ARG A 1 83 ? -0.301 -5.982 -5.886 1.00 86.25 83 ARG A CA 1
ATOM 662 C C . ARG A 1 83 ? 0.026 -6.215 -4.406 1.00 86.25 83 ARG A C 1
ATOM 664 O O . ARG A 1 83 ? -0.089 -7.326 -3.901 1.00 86.25 83 ARG A O 1
ATOM 671 N N . TYR A 1 84 ? 0.504 -5.159 -3.756 1.00 86.88 84 TYR A N 1
ATOM 672 C CA . TYR A 1 84 ? 0.962 -5.177 -2.373 1.00 86.88 84 TYR A CA 1
ATOM 673 C C . TYR A 1 84 ? 0.032 -4.332 -1.513 1.00 86.88 84 TYR A C 1
ATOM 675 O O . TYR A 1 84 ? -0.282 -3.203 -1.885 1.00 86.88 84 TYR A O 1
ATOM 683 N N . VAL A 1 85 ? -0.377 -4.870 -0.371 1.00 90.88 85 VAL A N 1
ATOM 684 C CA . VAL A 1 85 ? -1.194 -4.182 0.628 1.00 90.88 85 VAL A CA 1
ATOM 685 C C . VAL A 1 85 ? -0.483 -4.303 1.970 1.00 90.88 85 VAL A C 1
ATOM 687 O O . VAL A 1 85 ? -0.005 -5.379 2.324 1.00 90.88 85 VAL A O 1
ATOM 690 N N . GLU A 1 86 ? -0.410 -3.205 2.713 1.00 90.62 86 GLU A N 1
ATOM 691 C CA . GLU A 1 86 ? 0.129 -3.180 4.073 1.00 90.62 86 GLU A CA 1
ATOM 692 C C . GLU A 1 86 ? -0.735 -2.264 4.938 1.00 90.62 86 GLU A C 1
ATOM 694 O O . GLU A 1 86 ? -1.078 -1.152 4.533 1.00 90.62 86 GLU A O 1
ATOM 699 N N . ILE A 1 87 ? -1.083 -2.730 6.137 1.00 91.38 87 ILE A N 1
ATOM 700 C CA . ILE A 1 87 ? -1.756 -1.921 7.151 1.00 91.38 87 ILE A CA 1
ATOM 701 C C . ILE A 1 87 ? -0.731 -1.637 8.245 1.00 91.38 87 ILE A C 1
ATOM 703 O O . ILE A 1 87 ? -0.210 -2.562 8.866 1.00 91.38 87 ILE A O 1
ATOM 707 N N . LEU A 1 88 ? -0.423 -0.361 8.467 1.00 88.75 88 LEU A N 1
ATOM 708 C CA . LEU A 1 88 ? 0.448 0.077 9.554 1.00 88.75 88 LEU A CA 1
ATOM 709 C C . LEU A 1 88 ? -0.402 0.754 10.616 1.00 88.75 88 LEU A C 1
ATOM 711 O O . LEU A 1 88 ? -1.195 1.642 10.312 1.00 88.75 88 LEU A O 1
ATOM 715 N N . VAL A 1 89 ? -0.208 0.358 11.866 1.00 89.12 89 VAL A N 1
ATOM 716 C CA . VAL A 1 89 ? -0.934 0.912 13.007 1.00 89.12 89 VAL A CA 1
ATOM 717 C C . VAL A 1 89 ? 0.050 1.455 14.033 1.00 89.12 89 VAL A C 1
ATOM 719 O O . VAL A 1 89 ? 1.171 0.958 14.166 1.00 89.12 89 VAL A O 1
ATOM 722 N N . ASP A 1 90 ? -0.361 2.493 14.751 1.00 86.94 90 ASP A N 1
ATOM 723 C CA . ASP A 1 90 ? 0.429 3.050 15.842 1.00 86.94 90 ASP A CA 1
ATOM 724 C C . ASP A 1 90 ? 0.398 2.129 17.083 1.00 86.94 90 ASP A C 1
ATOM 726 O O . ASP A 1 90 ? -0.393 1.187 17.194 1.00 86.94 90 ASP A O 1
ATOM 730 N N . ARG A 1 91 ? 1.296 2.385 18.037 1.00 82.00 91 ARG A N 1
ATOM 731 C CA . ARG A 1 91 ? 1.548 1.555 19.221 1.00 82.00 91 ARG A CA 1
ATOM 732 C C . ARG A 1 91 ? 0.316 1.361 20.102 1.00 82.00 91 ARG A C 1
ATOM 734 O O . ARG A 1 91 ? 0.181 0.293 20.698 1.00 82.00 91 ARG A O 1
ATOM 741 N N . GLY A 1 92 ? -0.569 2.356 20.187 1.00 81.56 92 GLY A N 1
ATOM 742 C CA . GLY A 1 92 ? -1.804 2.258 20.969 1.00 81.56 92 GLY A CA 1
ATOM 743 C C . GLY A 1 92 ? -2.696 1.126 20.462 1.00 81.56 92 GLY A C 1
ATOM 744 O O . GLY A 1 92 ? -3.108 0.270 21.243 1.00 81.56 92 GLY A O 1
ATOM 745 N N . ILE A 1 93 ? -2.885 1.051 19.145 1.00 84.12 93 ILE A N 1
ATOM 746 C CA . ILE A 1 93 ? -3.664 0.001 18.473 1.00 84.12 93 ILE A CA 1
ATOM 747 C C . ILE A 1 93 ? -2.911 -1.332 18.469 1.00 84.12 93 ILE A C 1
ATOM 749 O O . ILE A 1 93 ? -3.489 -2.357 18.827 1.00 84.12 93 ILE A O 1
ATOM 753 N N . ALA A 1 94 ? -1.614 -1.322 18.140 1.00 85.38 94 ALA A N 1
ATOM 754 C CA . ALA A 1 94 ? -0.794 -2.538 18.091 1.00 85.38 94 ALA A CA 1
ATOM 755 C C . ALA A 1 94 ? -0.755 -3.293 19.432 1.00 85.38 94 ALA A C 1
ATOM 757 O O . ALA A 1 94 ? -0.592 -4.506 19.458 1.00 85.38 94 ALA A O 1
ATOM 758 N N . SER A 1 95 ? -0.895 -2.583 20.557 1.00 84.69 95 SER A N 1
ATOM 759 C CA . SER A 1 95 ? -0.921 -3.196 21.892 1.00 84.69 95 SER A CA 1
ATOM 760 C C . SER A 1 95 ? -2.252 -3.863 22.261 1.00 84.69 95 SER A C 1
ATOM 762 O O . SER A 1 95 ? -2.313 -4.588 23.253 1.00 84.69 95 SER A O 1
ATOM 764 N N . ARG A 1 96 ? -3.326 -3.587 21.509 1.00 85.12 96 ARG A N 1
ATOM 765 C CA . ARG A 1 96 ? -4.703 -4.004 21.825 1.00 85.12 96 ARG A CA 1
ATOM 766 C C . ARG A 1 96 ? -5.257 -5.051 20.868 1.00 85.12 96 ARG A C 1
ATOM 768 O O . ARG A 1 96 ? -6.209 -5.730 21.235 1.00 85.12 96 ARG A O 1
ATOM 775 N N . ILE A 1 97 ? -4.706 -5.139 19.661 1.00 85.88 97 ILE A N 1
ATOM 776 C CA . ILE A 1 97 ? -5.223 -5.965 18.572 1.00 85.88 97 ILE A CA 1
ATOM 777 C C . ILE A 1 97 ? -4.095 -6.842 18.042 1.00 85.88 97 ILE A C 1
ATOM 779 O O . ILE A 1 97 ? -3.041 -6.337 17.653 1.00 85.88 97 ILE A O 1
ATOM 783 N N . ASP A 1 98 ? -4.350 -8.147 17.978 1.00 86.31 98 ASP A N 1
ATOM 784 C CA . ASP A 1 98 ? -3.408 -9.113 17.423 1.00 86.31 98 ASP A CA 1
ATOM 785 C C . ASP A 1 98 ? -3.256 -8.978 15.904 1.00 86.31 98 ASP A C 1
ATOM 787 O O . ASP A 1 98 ? -4.213 -8.718 15.170 1.00 86.31 98 ASP A O 1
ATOM 791 N N . ASN A 1 99 ? -2.042 -9.256 15.418 1.00 84.44 99 ASN A N 1
ATOM 792 C CA . ASN A 1 99 ? -1.714 -9.175 13.993 1.00 84.44 99 ASN A CA 1
ATOM 793 C C . ASN A 1 99 ? -2.608 -10.055 13.103 1.00 84.44 99 ASN A C 1
ATOM 795 O O . ASN A 1 99 ? -2.951 -9.646 11.995 1.00 84.44 99 ASN A O 1
ATOM 799 N N . ASN A 1 100 ? -3.055 -11.206 13.613 1.00 87.00 100 ASN A N 1
ATOM 800 C CA . ASN A 1 100 ? -3.920 -12.141 12.887 1.00 87.00 100 ASN A CA 1
ATOM 801 C C . ASN A 1 100 ? -5.243 -11.509 12.431 1.00 87.00 100 ASN A C 1
ATOM 803 O O . ASN A 1 100 ? -5.799 -11.906 11.409 1.00 87.00 100 ASN A O 1
ATOM 807 N N . ALA A 1 101 ? -5.765 -10.527 13.171 1.00 86.00 101 ALA A N 1
ATOM 808 C CA . ALA A 1 101 ? -7.023 -9.892 12.802 1.00 86.00 101 ALA A CA 1
ATOM 809 C C . ALA A 1 101 ? -6.871 -9.052 11.520 1.00 86.00 101 ALA A C 1
ATOM 811 O O . ALA A 1 101 ? -7.752 -9.059 10.658 1.00 86.00 101 ALA A O 1
ATOM 812 N N . TRP A 1 102 ? -5.712 -8.408 11.346 1.00 89.31 102 TRP A N 1
ATOM 813 C CA . TRP A 1 102 ? -5.384 -7.635 10.147 1.00 89.31 102 TRP A CA 1
ATOM 814 C C . TRP A 1 102 ? -5.084 -8.520 8.940 1.00 89.31 102 TRP A C 1
ATOM 816 O O . TRP A 1 102 ? -5.412 -8.128 7.823 1.00 89.31 102 TRP A O 1
ATOM 826 N N . GLU A 1 103 ? -4.498 -9.705 9.139 1.00 89.62 103 GLU A N 1
ATOM 827 C CA . GLU A 1 103 ? -4.144 -10.620 8.042 1.00 89.62 103 GLU A CA 1
ATOM 828 C C . GLU A 1 103 ? -5.356 -10.955 7.166 1.00 89.62 103 GLU A C 1
ATOM 830 O O . GLU A 1 103 ? -5.279 -10.826 5.946 1.00 89.62 103 GLU A O 1
ATOM 835 N N . SER A 1 104 ? -6.508 -11.258 7.773 1.00 89.75 104 SER A N 1
ATOM 836 C CA . SER A 1 104 ? -7.745 -11.552 7.031 1.00 89.75 104 SER A CA 1
ATOM 837 C C . SER A 1 104 ? -8.230 -10.380 6.158 1.00 89.75 104 SER A C 1
ATOM 839 O O . SER A 1 104 ? -8.689 -10.567 5.024 1.00 89.75 104 SER A O 1
ATOM 841 N N . ILE A 1 105 ? -8.081 -9.151 6.662 1.00 91.19 105 ILE A N 1
ATOM 842 C CA . ILE A 1 105 ? -8.448 -7.915 5.961 1.00 91.19 105 ILE A CA 1
ATOM 843 C C . ILE A 1 105 ? -7.471 -7.674 4.805 1.00 91.19 105 ILE A C 1
ATOM 845 O O . ILE A 1 105 ? -7.891 -7.367 3.688 1.00 91.19 105 ILE A O 1
ATOM 849 N N . ILE A 1 106 ? -6.172 -7.865 5.055 1.00 91.94 106 ILE A N 1
ATOM 850 C CA . ILE A 1 106 ? -5.107 -7.713 4.058 1.00 91.94 106 ILE A CA 1
ATOM 851 C C . ILE A 1 106 ? -5.272 -8.736 2.934 1.00 91.94 106 ILE A C 1
ATOM 853 O O . ILE A 1 106 ? -5.150 -8.363 1.768 1.00 91.94 106 ILE A O 1
ATOM 857 N N . GLU A 1 107 ? -5.573 -9.998 3.242 1.00 91.19 107 GLU A N 1
ATOM 858 C CA . GLU A 1 107 ? -5.811 -11.039 2.236 1.00 91.19 107 GLU A CA 1
ATOM 859 C C . GLU A 1 107 ? -7.000 -10.687 1.340 1.00 91.19 107 GLU A C 1
ATOM 861 O O . GLU A 1 107 ? -6.878 -10.695 0.112 1.00 91.19 107 GLU A O 1
ATOM 866 N N . THR A 1 108 ? -8.120 -10.289 1.949 1.00 90.94 108 THR A N 1
ATOM 867 C CA . THR A 1 108 ? -9.327 -9.879 1.220 1.00 90.94 108 THR A CA 1
ATOM 868 C C . THR A 1 108 ? -9.039 -8.683 0.316 1.00 90.94 108 THR A C 1
ATOM 870 O O . THR A 1 108 ? -9.386 -8.689 -0.867 1.00 90.94 108 THR A O 1
ATOM 873 N N . PHE A 1 109 ? -8.347 -7.666 0.835 1.00 92.69 109 PHE A N 1
ATOM 874 C CA . PHE A 1 109 ? -8.011 -6.484 0.050 1.00 92.69 109 PHE A CA 1
ATOM 875 C C . PHE A 1 109 ? -7.004 -6.809 -1.065 1.00 92.69 109 PHE A C 1
ATOM 877 O O . PHE A 1 109 ? -7.153 -6.347 -2.195 1.00 92.69 109 PHE A O 1
ATOM 884 N N . THR A 1 110 ? -6.021 -7.667 -0.801 1.00 91.38 110 THR A N 1
ATOM 885 C CA . THR A 1 110 ? -5.046 -8.105 -1.809 1.00 91.38 110 THR A CA 1
ATOM 886 C C . THR A 1 110 ? -5.732 -8.829 -2.967 1.00 91.38 110 THR A C 1
ATOM 888 O O . THR A 1 110 ? -5.391 -8.591 -4.129 1.00 91.38 110 THR A O 1
ATOM 891 N N . GLU A 1 111 ? -6.734 -9.664 -2.683 1.00 91.88 111 GLU A N 1
ATOM 892 C CA . GLU A 1 111 ? -7.522 -10.341 -3.714 1.00 91.88 111 GLU A CA 1
ATOM 893 C C . GLU A 1 111 ? -8.331 -9.342 -4.557 1.00 91.88 111 GLU A C 1
ATOM 895 O O . GLU A 1 111 ? -8.293 -9.404 -5.788 1.00 91.88 111 GLU A O 1
ATOM 900 N N . GLN A 1 112 ? -8.971 -8.355 -3.926 1.00 91.38 112 GLN A N 1
ATOM 901 C CA . GLN A 1 112 ? -9.699 -7.292 -4.632 1.00 91.38 112 GLN A CA 1
ATOM 902 C C . GLN A 1 112 ? -8.778 -6.453 -5.527 1.00 91.38 112 GLN A C 1
ATOM 904 O O . GLN A 1 112 ? -9.073 -6.192 -6.698 1.00 91.38 112 GLN A O 1
ATOM 909 N N . VAL A 1 113 ? -7.592 -6.103 -5.021 1.00 90.31 113 VAL A N 1
ATOM 910 C CA . VAL A 1 113 ? -6.557 -5.413 -5.799 1.00 90.31 113 VAL A CA 1
ATOM 911 C C . VAL A 1 113 ? -6.098 -6.282 -6.965 1.00 90.31 113 VAL A C 1
ATOM 913 O O . VA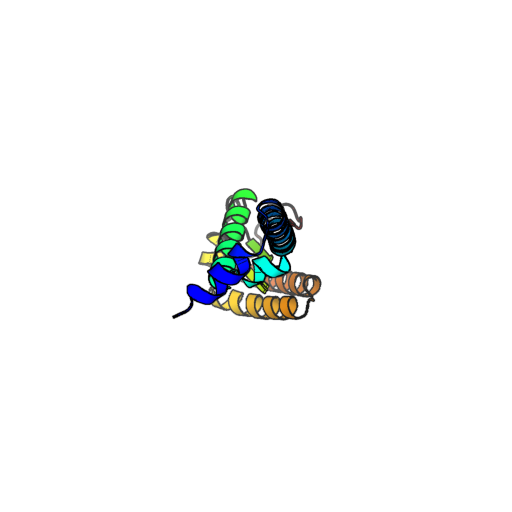L A 1 113 ? -5.873 -5.754 -8.051 1.00 90.31 113 VAL A O 1
ATOM 916 N N . ARG A 1 114 ? -5.997 -7.606 -6.806 1.00 88.19 114 ARG A N 1
ATOM 917 C CA . ARG A 1 114 ? -5.660 -8.528 -7.904 1.00 88.19 114 ARG A CA 1
ATOM 918 C C . ARG A 1 114 ? -6.727 -8.545 -9.001 1.00 88.19 114 ARG A C 1
ATOM 920 O O . ARG A 1 114 ? -6.371 -8.672 -10.171 1.00 88.19 114 ARG A O 1
ATOM 927 N N . GLN A 1 115 ? -7.993 -8.367 -8.634 1.00 90.25 115 GLN A N 1
ATOM 928 C CA . GLN A 1 115 ? -9.135 -8.297 -9.552 1.00 90.25 115 GLN A CA 1
ATOM 929 C C . GLN A 1 115 ? -9.331 -6.907 -10.188 1.00 90.25 115 GLN A C 1
ATOM 931 O O . GLN A 1 115 ? -10.208 -6.741 -11.032 1.00 90.25 115 GLN A O 1
ATOM 936 N N . GLY A 1 116 ? -8.513 -5.912 -9.821 1.00 89.44 116 GLY A N 1
ATOM 937 C CA . GLY A 1 116 ? -8.649 -4.529 -10.294 1.00 89.44 116 GLY A CA 1
ATOM 938 C C . GLY A 1 116 ? -9.746 -3.731 -9.578 1.00 89.44 116 GLY A C 1
ATOM 939 O O . GLY A 1 116 ? -10.037 -2.605 -9.970 1.00 89.44 116 GLY A O 1
ATOM 940 N N . GLN A 1 117 ? -10.329 -4.279 -8.511 1.00 91.25 117 GLN A N 1
ATOM 941 C CA . GLN A 1 117 ? -11.409 -3.677 -7.725 1.00 91.25 117 GLN A CA 1
ATOM 942 C C . GLN A 1 117 ? -10.844 -2.894 -6.528 1.00 91.25 117 GLN A C 1
ATOM 944 O O . GLN A 1 117 ? -11.189 -3.123 -5.372 1.00 91.25 117 GLN A O 1
ATOM 949 N N . VAL A 1 118 ? -9.922 -1.962 -6.795 1.00 89.19 118 VAL A N 1
ATOM 950 C CA . VAL A 1 118 ? -9.178 -1.249 -5.737 1.00 89.19 118 VAL A CA 1
ATOM 951 C C . VAL A 1 118 ? -10.102 -0.393 -4.864 1.00 89.19 118 VAL A C 1
ATOM 953 O O . VAL A 1 118 ? -9.955 -0.385 -3.645 1.00 89.19 118 VAL A O 1
ATOM 956 N N . LEU A 1 119 ? -11.073 0.298 -5.473 1.00 89.88 119 LEU A N 1
ATOM 957 C CA . LEU A 1 119 ? -12.040 1.136 -4.754 1.00 89.88 119 LEU A CA 1
ATOM 958 C C . LEU A 1 119 ? -12.868 0.318 -3.757 1.00 89.88 119 LEU A C 1
ATOM 960 O O . LEU A 1 119 ? -12.991 0.696 -2.596 1.00 89.88 119 LEU A O 1
ATOM 964 N N . GLU A 1 120 ? -13.418 -0.804 -4.213 1.00 90.19 120 GLU A N 1
ATOM 965 C CA . GLU A 1 120 ? -14.230 -1.690 -3.380 1.00 90.19 120 GLU A CA 1
ATOM 966 C C . GLU A 1 120 ? -13.389 -2.324 -2.270 1.00 90.19 120 GLU A C 1
ATOM 968 O O . GLU A 1 120 ? -13.800 -2.335 -1.112 1.00 90.19 120 GLU A O 1
ATOM 973 N N . GLY A 1 121 ? -12.157 -2.727 -2.593 1.00 90.81 121 GLY A N 1
ATOM 974 C CA . GLY A 1 121 ? -11.187 -3.188 -1.607 1.00 90.81 121 GLY A CA 1
ATOM 975 C C . GLY A 1 121 ? -10.920 -2.165 -0.498 1.00 90.81 121 GLY A C 1
ATOM 976 O O . GLY A 1 121 ? -10.896 -2.536 0.674 1.00 90.81 121 GLY A O 1
ATOM 977 N N . PHE A 1 122 ? -10.792 -0.877 -0.835 1.00 91.12 122 PHE A N 1
ATOM 978 C CA . PHE A 1 122 ? -10.646 0.182 0.165 1.00 91.12 122 PHE A CA 1
ATOM 979 C C . PHE A 1 122 ? -11.883 0.344 1.042 1.00 91.12 122 PHE A C 1
ATOM 981 O O . PHE A 1 122 ? -11.734 0.448 2.254 1.00 91.12 122 PHE A O 1
ATOM 988 N N . LEU A 1 123 ? -13.084 0.367 0.458 1.00 91.81 123 LEU A N 1
ATOM 989 C CA . LEU A 1 123 ? -14.327 0.522 1.220 1.00 91.81 123 LEU A CA 1
ATOM 990 C C . LEU A 1 123 ? -14.495 -0.618 2.231 1.00 91.81 123 LEU A C 1
ATOM 992 O O . LEU A 1 123 ? -14.665 -0.362 3.420 1.00 91.81 123 LEU A O 1
ATOM 996 N N . ILE A 1 124 ? -14.325 -1.862 1.774 1.00 91.56 124 ILE A N 1
ATOM 997 C CA . ILE A 1 124 ? -14.391 -3.054 2.629 1.00 91.56 124 ILE A CA 1
ATOM 998 C C . ILE A 1 124 ? -13.318 -2.996 3.722 1.00 91.56 124 ILE A C 1
ATOM 1000 O O . ILE A 1 124 ? -13.601 -3.282 4.884 1.00 91.56 124 ILE A O 1
ATOM 1004 N N . CYS A 1 125 ? -12.088 -2.610 3.370 1.00 92.19 125 CYS A N 1
ATOM 1005 C CA . CYS A 1 125 ? -10.998 -2.496 4.333 1.00 92.19 125 CYS A CA 1
ATOM 1006 C C . CYS A 1 125 ? -11.284 -1.422 5.391 1.00 92.19 125 CYS A C 1
ATOM 1008 O O . CYS A 1 125 ? -11.030 -1.656 6.568 1.00 92.19 125 CYS A O 1
ATOM 1010 N N . ILE A 1 126 ? -11.811 -0.260 4.998 1.00 91.38 126 ILE A N 1
ATOM 1011 C CA . ILE A 1 126 ? -12.146 0.832 5.921 1.00 91.38 126 ILE A CA 1
ATOM 1012 C C . ILE A 1 126 ? -13.255 0.394 6.881 1.00 91.38 126 ILE A C 1
ATOM 1014 O O . ILE A 1 126 ? -13.111 0.594 8.087 1.00 91.38 126 ILE A O 1
ATOM 1018 N N . ASP A 1 127 ? -14.310 -0.247 6.376 1.00 91.88 127 ASP A N 1
ATOM 1019 C CA . ASP A 1 127 ? -15.411 -0.745 7.205 1.00 91.88 127 ASP A CA 1
ATOM 1020 C C . ASP A 1 127 ? -14.938 -1.826 8.188 1.00 91.88 127 ASP A C 1
ATOM 1022 O O . ASP A 1 127 ? -15.269 -1.775 9.376 1.00 91.88 127 ASP A O 1
ATOM 1026 N N . ALA A 1 128 ? -14.107 -2.768 7.729 1.00 91.06 128 ALA A N 1
ATOM 1027 C CA . ALA A 1 128 ? -13.545 -3.820 8.574 1.00 91.06 128 ALA A CA 1
ATOM 1028 C C . ALA A 1 128 ? -12.622 -3.253 9.665 1.00 91.06 128 ALA A C 1
ATOM 1030 O O . ALA A 1 128 ? -12.768 -3.594 10.841 1.00 91.06 128 ALA A O 1
ATOM 1031 N N . CYS A 1 129 ? -11.716 -2.339 9.302 1.00 90.00 129 CYS A N 1
ATOM 1032 C CA . CYS A 1 129 ? -10.863 -1.637 10.260 1.00 90.00 129 CYS A CA 1
ATOM 1033 C C . CYS A 1 129 ? -11.703 -0.844 11.272 1.00 90.00 129 CYS A C 1
ATOM 1035 O O . CYS A 1 129 ? -11.430 -0.888 12.469 1.00 90.00 129 CYS A O 1
ATOM 1037 N N . GLY A 1 130 ? -12.747 -0.148 10.814 1.00 88.25 130 GLY A N 1
ATOM 1038 C CA . GLY A 1 130 ? -13.645 0.625 11.668 1.00 88.25 130 GLY A CA 1
ATOM 1039 C C . GLY A 1 130 ? -14.406 -0.241 12.673 1.00 88.25 130 GLY A C 1
ATOM 1040 O O . GLY A 1 130 ? -14.472 0.106 13.854 1.00 88.25 130 GLY A O 1
ATOM 1041 N N . ALA A 1 131 ? -14.934 -1.389 12.239 1.00 89.19 131 ALA A N 1
ATOM 1042 C CA . ALA A 1 131 ? -15.604 -2.347 13.119 1.00 89.19 131 ALA A CA 1
ATOM 1043 C C . ALA A 1 131 ? -14.653 -2.885 14.197 1.00 89.19 131 ALA A C 1
ATOM 1045 O O . ALA A 1 131 ? -14.998 -2.904 15.380 1.00 89.19 131 ALA A O 1
ATOM 1046 N N . LEU A 1 132 ? -13.434 -3.242 13.794 1.00 87.88 132 LEU A N 1
ATOM 1047 C CA . LEU A 1 132 ? -12.422 -3.801 14.678 1.00 87.88 132 LEU A CA 1
ATOM 1048 C C . LEU A 1 132 ? -11.931 -2.784 15.721 1.00 87.88 132 LEU A C 1
ATOM 1050 O O . LEU A 1 132 ? -11.778 -3.111 16.902 1.00 87.88 132 LEU A O 1
ATOM 1054 N N . LEU A 1 133 ? -11.742 -1.528 15.307 1.00 86.44 133 LEU A N 1
ATOM 1055 C CA . LEU A 1 133 ? -11.390 -0.434 16.214 1.00 86.44 133 LEU A CA 1
ATOM 1056 C C . LEU A 1 133 ? -12.507 -0.129 17.199 1.00 86.44 133 LEU A C 1
ATOM 1058 O O . LEU A 1 133 ? -12.228 0.111 18.367 1.00 86.44 133 LEU A O 1
ATOM 1062 N N . LYS A 1 134 ? -13.767 -0.169 16.760 1.00 86.25 134 LYS A N 1
ATOM 1063 C CA . LYS A 1 134 ? -14.914 0.086 17.636 1.00 86.25 134 LYS A CA 1
ATOM 1064 C C . LYS A 1 134 ? -15.000 -0.916 18.790 1.00 86.25 134 LYS A C 1
ATOM 1066 O O . LYS A 1 134 ? -15.454 -0.549 19.871 1.00 86.25 134 LYS A O 1
ATOM 1071 N N . GLU A 1 135 ? -14.566 -2.153 18.564 1.00 85.69 135 GLU A N 1
ATOM 1072 C CA . GLU A 1 135 ? -14.538 -3.208 19.578 1.00 85.69 135 GLU A CA 1
ATOM 1073 C C . GLU A 1 135 ? -13.377 -3.042 20.574 1.00 85.69 135 GLU A C 1
ATOM 1075 O O . GLU A 1 135 ? -13.586 -3.137 21.782 1.00 85.69 135 GLU A O 1
ATOM 1080 N N . HIS A 1 136 ? -12.164 -2.752 20.089 1.00 82.62 136 HIS A N 1
ATOM 1081 C CA . HIS A 1 136 ? -10.944 -2.794 20.912 1.00 82.62 136 HIS A CA 1
ATOM 1082 C C . HIS A 1 136 ? -10.465 -1.423 21.412 1.00 82.62 136 HIS A C 1
ATOM 1084 O O . HIS A 1 136 ? -9.759 -1.337 22.420 1.00 82.62 136 HIS A O 1
ATOM 1090 N N . VAL A 1 137 ? -10.823 -0.347 20.710 1.00 80.25 137 VAL A N 1
ATOM 1091 C CA . VAL A 1 137 ? -10.423 1.037 20.996 1.00 80.25 137 VAL A CA 1
ATOM 1092 C C . VAL A 1 137 ? -11.654 1.950 20.867 1.00 80.25 137 VAL A C 1
ATOM 1094 O O . VAL A 1 137 ? -11.769 2.726 19.914 1.00 80.25 137 VAL A O 1
ATOM 1097 N N . PRO A 1 138 ? -12.621 1.848 21.800 1.00 74.44 138 PRO A N 1
ATOM 1098 C CA . PRO A 1 138 ? -13.839 2.644 21.739 1.00 74.44 138 PRO A CA 1
ATOM 1099 C C . PRO A 1 138 ? -13.519 4.140 21.827 1.00 74.44 138 PRO A C 1
ATOM 1101 O O . PRO A 1 138 ? -12.632 4.564 22.569 1.00 74.44 138 PRO A O 1
ATOM 1104 N N . SER A 1 139 ? -14.258 4.949 21.064 1.00 71.88 139 SER A N 1
ATOM 1105 C CA . SER A 1 139 ? -14.066 6.399 21.044 1.00 71.88 139 SER A CA 1
ATOM 1106 C C . SER A 1 139 ? -14.431 7.012 22.396 1.00 71.88 139 SER A C 1
ATOM 1108 O O . SER A 1 139 ? -15.568 6.902 22.854 1.00 71.88 139 SER A O 1
ATOM 1110 N N . THR A 1 140 ? -13.462 7.675 23.025 1.00 72.25 140 THR A N 1
ATOM 1111 C CA . THR A 1 140 ? -13.679 8.449 24.256 1.00 72.25 140 THR A CA 1
ATOM 1112 C C . THR A 1 140 ? -14.095 9.893 23.948 1.00 72.25 140 THR A C 1
ATOM 1114 O O . THR A 1 140 ? -14.777 10.514 24.758 1.00 72.25 140 THR A O 1
ATOM 1117 N N . HIS A 1 141 ? -13.699 10.432 22.786 1.00 69.69 141 HIS A N 1
ATOM 1118 C CA . HIS A 1 141 ? -14.008 11.792 22.332 1.00 69.69 141 HIS A CA 1
ATOM 1119 C C . HIS A 1 141 ? -14.151 11.837 20.801 1.00 69.69 141 HIS A C 1
ATOM 1121 O O . HIS A 1 141 ? -13.306 11.308 20.079 1.00 69.69 141 HIS A O 1
ATOM 1127 N N . GLU A 1 142 ? -15.171 12.534 20.292 1.00 68.38 142 GLU A N 1
ATOM 1128 C CA . GLU A 1 142 ? -15.307 12.833 18.860 1.00 68.38 142 GLU A CA 1
ATOM 1129 C C . GLU A 1 142 ? -14.436 14.038 18.483 1.00 68.38 142 GLU A C 1
ATOM 1131 O O . GLU A 1 142 ? -14.902 15.172 18.361 1.00 68.38 142 GLU A O 1
ATOM 1136 N N . ARG A 1 143 ? -13.134 13.800 18.315 1.00 72.19 143 ARG A N 1
ATOM 1137 C CA . ARG A 1 143 ? -12.204 14.787 17.758 1.00 72.19 143 ARG A CA 1
ATOM 1138 C C . ARG A 1 143 ? -11.547 14.206 16.519 1.00 72.19 143 ARG A C 1
ATOM 1140 O O . ARG A 1 143 ? -10.937 13.145 16.575 1.00 72.19 143 ARG A O 1
ATOM 1147 N N . ASN A 1 144 ? -11.660 14.913 15.396 1.00 75.31 144 ASN A N 1
ATOM 1148 C CA . ASN A 1 144 ? -10.973 14.502 14.183 1.00 75.31 144 ASN A CA 1
ATOM 1149 C C . ASN A 1 144 ? -9.507 14.964 14.217 1.00 75.31 144 ASN A C 1
ATOM 1151 O O . ASN A 1 144 ? -9.217 16.128 13.942 1.00 75.31 144 ASN A O 1
ATOM 1155 N N . GLU A 1 145 ? -8.598 14.063 14.588 1.00 70.69 145 GLU A N 1
ATOM 1156 C CA . GLU A 1 145 ? -7.156 14.340 14.677 1.00 70.69 145 GLU A CA 1
ATOM 1157 C C . GLU A 1 145 ? -6.440 14.255 13.318 1.00 70.69 145 GLU A C 1
ATOM 1159 O O . GLU A 1 145 ? -5.364 14.829 13.154 1.00 70.69 145 GLU A O 1
ATOM 1164 N N . LEU A 1 146 ? -7.035 13.576 12.328 1.00 76.88 146 LEU A N 1
ATOM 1165 C CA . LEU A 1 146 ? -6.413 13.303 11.032 1.00 76.88 146 LEU A CA 1
ATOM 1166 C C . LEU A 1 146 ? -7.321 13.726 9.865 1.00 76.88 146 LEU A C 1
ATOM 1168 O O . LEU A 1 146 ? -8.519 13.461 9.859 1.00 76.88 146 LEU A O 1
ATOM 1172 N N . PRO A 1 147 ? -6.788 14.373 8.819 1.00 73.38 147 PRO A N 1
ATOM 1173 C CA . PRO A 1 147 ? -7.593 14.749 7.663 1.00 73.38 147 PRO A CA 1
ATOM 1174 C C . PRO A 1 147 ? -8.013 13.518 6.844 1.00 73.38 147 PRO A C 1
ATOM 1176 O O . PRO A 1 147 ? -7.171 12.724 6.424 1.00 73.38 147 PRO A O 1
ATOM 1179 N N . ASN A 1 148 ? -9.305 13.426 6.524 1.00 78.75 148 ASN A N 1
ATOM 1180 C CA . ASN A 1 148 ? -9.874 12.383 5.666 1.00 78.75 148 ASN A CA 1
ATOM 1181 C C . ASN A 1 148 ? -9.517 12.640 4.193 1.00 78.75 148 ASN A C 1
ATOM 1183 O O . ASN A 1 148 ? -10.314 13.203 3.442 1.00 78.75 148 ASN A O 1
ATOM 1187 N N . ARG A 1 149 ? -8.297 12.278 3.780 1.00 79.44 149 ARG A N 1
ATOM 1188 C CA . ARG A 1 149 ? -7.824 12.449 2.399 1.00 79.44 149 ARG A CA 1
ATOM 1189 C C . ARG A 1 149 ? -7.132 11.194 1.879 1.00 79.44 149 ARG A C 1
ATOM 1191 O O . ARG A 1 149 ? -6.305 10.608 2.571 1.00 79.44 149 ARG A O 1
ATOM 1198 N N . LEU A 1 150 ? -7.424 10.835 0.632 1.00 80.75 150 LEU A N 1
ATOM 1199 C CA . LEU A 1 150 ? -6.647 9.842 -0.102 1.00 80.75 150 LEU A CA 1
ATOM 1200 C C . LEU A 1 150 ? -5.357 10.501 -0.602 1.00 80.75 150 LEU A C 1
ATOM 1202 O O . LEU A 1 150 ? -5.408 11.550 -1.246 1.00 80.75 150 LEU A O 1
ATOM 1206 N N . VAL A 1 151 ? -4.210 9.892 -0.312 1.00 81.69 151 VAL A N 1
ATOM 1207 C CA . VAL A 1 151 ? -2.916 10.330 -0.844 1.00 81.69 151 VAL A CA 1
ATOM 1208 C C . VAL A 1 151 ? -2.506 9.374 -1.957 1.00 81.69 151 VAL A C 1
ATOM 1210 O O . VAL A 1 151 ? -2.374 8.176 -1.723 1.00 81.69 151 VAL A O 1
ATOM 1213 N N . VAL A 1 152 ? -2.319 9.912 -3.162 1.00 82.88 152 VAL A N 1
ATOM 1214 C CA . VAL A 1 152 ? -1.839 9.175 -4.339 1.00 82.88 152 VAL A CA 1
ATOM 1215 C C . VAL A 1 152 ? -0.414 9.642 -4.629 1.00 82.88 152 VAL A C 1
ATOM 1217 O O . VAL A 1 152 ? -0.178 10.851 -4.680 1.00 82.88 152 VAL A O 1
ATOM 1220 N N . ILE A 1 153 ? 0.518 8.695 -4.765 1.00 74.94 153 ILE A N 1
ATOM 1221 C CA . ILE A 1 153 ? 1.967 8.926 -4.902 1.00 74.94 153 ILE A CA 1
ATOM 1222 C C . ILE A 1 153 ? 2.466 8.285 -6.196 1.00 74.94 153 ILE A C 1
ATOM 1224 O O . ILE A 1 153 ? 1.998 7.164 -6.497 1.00 74.94 153 ILE A O 1
#

Foldseek 3Di:
DPPPVVCVVVVPDDPVVVVVVVVVVVVVVVVQVVPVVNVLVVDDLVVVQVVQVVVQVVVCVVQVLQVDPQQFRWDWGDDLSSLATDIDGGPNVPVFDDPVLVVVLRVQLSVCSVVVNNVVSVVSSVVSVVVVCCVRPNDPDPDDPGDPDDDDD

pLDDT: mean 81.81, std 10.64, range [46.84, 95.12]